Protein AF-A0A166FYL1-F1 (afdb_monomer_lite)

Radius of gyration: 13.2 Å; chains: 1; bounding box: 30×34×30 Å

Sequence (63 aa):
MFGKIVHL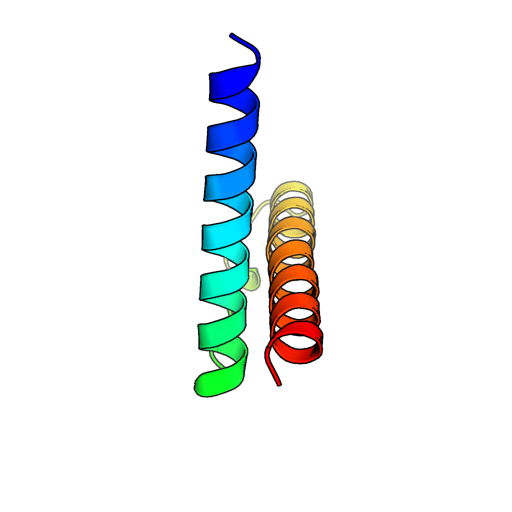GFDALLVTAFLAGIKRSTGLTPALSQVPNKDLRNILRSYLEMGEYAFDFAVVILG

Structure (mmCIF, N/CA/C/O backbone):
data_AF-A0A166FYL1-F1
#
_entry.id   AF-A0A166FYL1-F1
#
loop_
_atom_site.group_PDB
_atom_site.id
_atom_site.type_symbol
_atom_site.label_atom_id
_atom_site.label_alt_id
_atom_site.label_comp_id
_atom_site.label_asym_id
_atom_site.label_entity_id
_atom_site.label_seq_id
_atom_site.pdbx_PDB_ins_code
_atom_site.Cartn_x
_atom_site.Cartn_y
_atom_site.Cartn_z
_atom_site.occupancy
_atom_site.B_iso_or_equiv
_atom_site.auth_seq_id
_atom_site.auth_comp_id
_atom_site.auth_asym_id
_atom_site.auth_atom_id
_atom_site.pdbx_PDB_model_num
ATOM 1 N N . MET A 1 1 ? 13.875 18.150 4.044 1.00 68.88 1 MET A N 1
ATOM 2 C CA . MET A 1 1 ? 12.504 17.673 4.361 1.00 68.88 1 MET A CA 1
ATOM 3 C C . MET A 1 1 ? 11.851 16.918 3.207 1.00 68.88 1 MET A C 1
ATOM 5 O O . MET A 1 1 ? 11.326 15.846 3.464 1.00 68.88 1 MET A O 1
ATOM 9 N N . PHE A 1 2 ? 11.927 17.409 1.963 1.00 81.75 2 PHE A N 1
ATOM 10 C CA . PHE A 1 2 ? 11.270 16.789 0.799 1.00 81.75 2 PHE A CA 1
ATOM 11 C C . PHE A 1 2 ? 11.608 15.298 0.594 1.00 81.75 2 PHE A C 1
ATOM 13 O O . PHE A 1 2 ? 10.703 14.477 0.507 1.00 81.75 2 PHE A O 1
ATOM 20 N N . GLY A 1 3 ? 12.891 14.920 0.651 1.00 87.75 3 GLY A N 1
ATOM 21 C CA . GLY A 1 3 ? 13.301 13.518 0.477 1.00 87.75 3 GLY A CA 1
ATOM 22 C C . GLY A 1 3 ? 12.708 12.548 1.509 1.00 87.75 3 GLY A C 1
ATOM 23 O O . GLY A 1 3 ? 12.378 11.421 1.166 1.00 87.75 3 GLY A O 1
ATOM 24 N N . LYS A 1 4 ? 12.488 12.996 2.754 1.00 88.25 4 LYS A N 1
ATOM 25 C CA . LYS A 1 4 ? 11.903 12.156 3.812 1.00 88.25 4 LYS A CA 1
ATOM 26 C C . LYS A 1 4 ? 10.408 11.913 3.586 1.00 88.25 4 LYS A C 1
ATOM 28 O O . LYS A 1 4 ? 9.933 10.819 3.851 1.00 88.25 4 LYS A O 1
ATOM 33 N N . ILE A 1 5 ? 9.686 12.911 3.073 1.00 92.00 5 ILE A N 1
ATOM 34 C CA . ILE A 1 5 ? 8.266 12.770 2.716 1.00 92.00 5 ILE A CA 1
ATOM 35 C C . ILE A 1 5 ? 8.118 11.799 1.545 1.00 92.00 5 ILE A C 1
ATOM 37 O O . ILE A 1 5 ? 7.268 10.918 1.595 1.00 92.00 5 ILE A O 1
ATOM 41 N N . VAL A 1 6 ? 8.977 11.923 0.528 1.00 92.12 6 VAL A N 1
ATOM 42 C CA . VAL A 1 6 ? 8.978 11.008 -0.621 1.00 92.12 6 VAL A CA 1
ATOM 43 C C . VAL A 1 6 ? 9.260 9.573 -0.177 1.00 92.12 6 VAL A C 1
ATOM 45 O O . VAL A 1 6 ? 8.521 8.680 -0.572 1.00 92.12 6 VAL A O 1
ATOM 48 N N . HIS A 1 7 ? 10.263 9.348 0.680 1.00 91.38 7 HIS A N 1
ATOM 49 C CA . HIS A 1 7 ? 10.551 8.011 1.212 1.00 91.38 7 HIS A CA 1
ATOM 50 C C . HIS A 1 7 ? 9.365 7.426 1.977 1.00 91.38 7 HIS A C 1
ATOM 52 O O . HIS A 1 7 ? 8.923 6.336 1.651 1.00 91.38 7 HIS A O 1
ATOM 58 N N . LEU A 1 8 ? 8.781 8.183 2.911 1.00 92.31 8 LEU A N 1
ATOM 59 C CA . LEU A 1 8 ? 7.626 7.713 3.679 1.00 92.31 8 LEU A CA 1
ATOM 60 C C . LEU A 1 8 ? 6.405 7.434 2.792 1.00 92.31 8 LEU A C 1
ATOM 62 O O . LEU A 1 8 ? 5.657 6.500 3.062 1.00 92.31 8 LEU A O 1
ATOM 66 N N . GLY A 1 9 ? 6.202 8.223 1.734 1.00 92.56 9 GLY A N 1
ATOM 67 C CA . GLY A 1 9 ? 5.159 7.964 0.742 1.00 92.56 9 GLY A CA 1
ATOM 68 C C . GLY A 1 9 ? 5.419 6.685 -0.056 1.00 92.56 9 GLY A C 1
ATOM 69 O O . GLY A 1 9 ? 4.490 5.925 -0.319 1.00 92.56 9 GLY A O 1
ATOM 70 N N . PHE A 1 10 ? 6.679 6.420 -0.397 1.00 93.88 10 PHE A N 1
ATOM 71 C CA . PHE 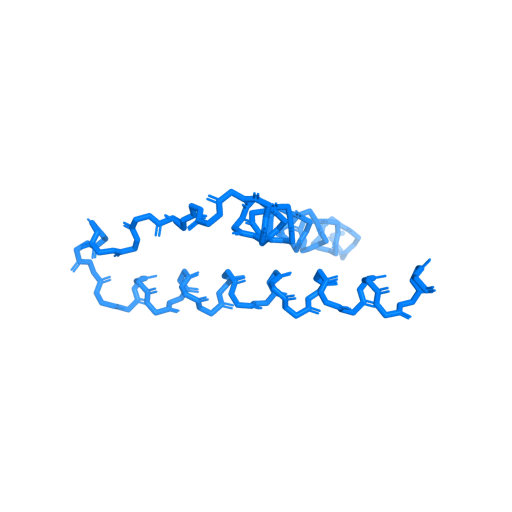A 1 10 ? 7.073 5.193 -1.081 1.00 93.88 10 PHE A CA 1
ATOM 72 C C . PHE A 1 10 ? 6.932 3.971 -0.166 1.00 93.88 10 PHE A C 1
ATOM 74 O O . PHE A 1 10 ? 6.349 2.975 -0.575 1.00 93.88 10 PHE A O 1
ATOM 81 N N . ASP A 1 11 ? 7.368 4.068 1.091 1.00 94.62 11 ASP A N 1
ATOM 82 C CA . ASP A 1 11 ? 7.209 3.016 2.101 1.00 94.62 11 ASP A CA 1
ATOM 83 C C . ASP A 1 11 ? 5.727 2.691 2.324 1.00 94.62 11 ASP A C 1
ATOM 85 O O . ASP A 1 11 ? 5.329 1.528 2.348 1.00 94.62 11 ASP A O 1
ATOM 89 N N . ALA A 1 12 ? 4.887 3.724 2.422 1.00 94.50 12 ALA A N 1
ATOM 90 C CA . ALA A 1 12 ? 3.439 3.593 2.506 1.00 94.50 12 ALA A CA 1
ATOM 91 C C . ALA A 1 12 ? 2.861 2.813 1.307 1.00 94.50 12 ALA A C 1
ATOM 93 O O . ALA A 1 12 ? 2.109 1.851 1.491 1.00 94.50 12 ALA A O 1
ATOM 94 N N . LEU A 1 13 ? 3.267 3.173 0.086 1.00 95.00 13 LEU A N 1
ATOM 95 C CA . LEU A 1 13 ? 2.863 2.476 -1.138 1.00 95.00 13 LEU A CA 1
ATOM 96 C C . LEU A 1 13 ? 3.344 1.016 -1.167 1.00 95.00 13 LEU A C 1
ATOM 98 O O . LEU A 1 13 ? 2.602 0.126 -1.578 1.00 95.00 13 LEU A O 1
ATOM 102 N N . LEU A 1 14 ? 4.568 0.746 -0.709 1.00 95.00 14 LEU A N 1
ATOM 103 C CA . LEU A 1 14 ? 5.113 -0.611 -0.639 1.00 95.00 14 LEU A CA 1
ATOM 104 C C . LEU A 1 14 ? 4.323 -1.487 0.336 1.00 95.00 14 LEU A C 1
ATOM 106 O O . LEU A 1 14 ? 4.042 -2.646 0.032 1.00 95.00 14 LEU A O 1
ATOM 110 N N . VAL A 1 15 ? 3.919 -0.937 1.483 1.00 95.56 15 VAL A N 1
ATOM 111 C CA . VAL A 1 15 ? 3.086 -1.653 2.459 1.00 95.56 15 VAL A CA 1
ATOM 112 C C . VAL A 1 15 ? 1.736 -2.034 1.847 1.00 95.56 15 VAL A C 1
ATOM 114 O O . VAL A 1 15 ? 1.290 -3.170 2.014 1.00 95.56 15 VAL A O 1
ATOM 117 N N . THR A 1 16 ? 1.078 -1.131 1.116 1.00 95.31 16 THR A N 1
ATOM 118 C CA . THR A 1 16 ? -0.219 -1.441 0.492 1.00 95.31 16 THR A CA 1
ATOM 119 C C . THR A 1 16 ? -0.078 -2.419 -0.670 1.00 95.31 16 THR A C 1
ATOM 121 O O . THR A 1 16 ? -0.899 -3.329 -0.784 1.00 95.31 16 THR A O 1
ATOM 124 N N . ALA A 1 17 ? 0.979 -2.306 -1.479 1.00 95.69 17 ALA A N 1
ATOM 125 C CA . ALA A 1 17 ? 1.284 -3.264 -2.542 1.00 95.69 17 ALA A CA 1
ATOM 126 C C . ALA A 1 17 ? 1.594 -4.666 -1.989 1.00 95.69 17 ALA A C 1
ATOM 128 O O . ALA A 1 17 ? 1.148 -5.674 -2.537 1.00 95.69 17 ALA A O 1
ATOM 129 N N . PHE A 1 18 ? 2.293 -4.753 -0.856 1.00 94.94 18 PHE A N 1
ATOM 130 C CA . PHE A 1 18 ? 2.527 -6.020 -0.164 1.00 94.94 18 PHE A CA 1
ATOM 131 C C . PHE A 1 18 ? 1.217 -6.663 0.319 1.00 94.94 18 PHE A C 1
ATOM 133 O O . PHE A 1 18 ? 0.985 -7.854 0.092 1.00 94.94 18 PHE A O 1
ATOM 140 N N . LEU A 1 19 ? 0.322 -5.878 0.931 1.00 95.44 19 LEU A N 1
ATOM 141 C CA . LEU A 1 19 ? -1.006 -6.357 1.335 1.00 95.44 19 LEU A CA 1
ATOM 142 C C . LEU A 1 19 ? -1.847 -6.807 0.129 1.00 95.44 19 LEU A C 1
ATOM 144 O O . LEU A 1 19 ? -2.551 -7.816 0.221 1.00 95.44 19 LEU A O 1
ATOM 148 N N . ALA A 1 20 ? -1.743 -6.114 -1.008 1.00 95.69 20 ALA A N 1
ATOM 149 C CA . ALA A 1 20 ? -2.369 -6.535 -2.259 1.00 95.69 20 ALA A CA 1
ATOM 150 C C . ALA A 1 20 ? -1.829 -7.894 -2.745 1.00 95.69 20 ALA A C 1
ATOM 152 O O . ALA A 1 20 ? -2.611 -8.769 -3.125 1.00 95.69 20 ALA A O 1
ATOM 153 N N . GLY A 1 21 ? -0.517 -8.124 -2.641 1.00 94.19 21 GLY A N 1
ATOM 154 C CA . GLY A 1 21 ? 0.101 -9.421 -2.931 1.00 94.19 21 GLY A CA 1
ATOM 155 C C . GLY A 1 21 ? -0.422 -10.555 -2.040 1.00 94.19 21 GLY A C 1
ATOM 156 O O . GLY A 1 21 ? -0.742 -11.638 -2.543 1.00 94.19 21 GLY A O 1
ATOM 157 N N . ILE A 1 22 ? -0.595 -10.307 -0.733 1.00 95.38 22 ILE A N 1
ATOM 158 C CA . ILE A 1 22 ? -1.223 -11.270 0.193 1.00 95.38 22 ILE A CA 1
ATOM 159 C C . ILE A 1 22 ? -2.650 -11.585 -0.256 1.00 95.38 22 ILE A C 1
ATOM 161 O O . ILE A 1 22 ? -3.006 -12.763 -0.365 1.00 95.38 22 ILE A O 1
ATOM 165 N N . LYS A 1 23 ? -3.451 -10.558 -0.564 1.00 94.19 23 LYS A N 1
ATOM 166 C CA . LYS A 1 23 ? -4.822 -10.722 -1.067 1.00 94.19 23 LYS A CA 1
ATOM 167 C C . LYS A 1 23 ? -4.854 -11.570 -2.336 1.00 94.19 23 LYS A C 1
ATOM 169 O O . LYS A 1 23 ? -5.692 -12.460 -2.438 1.00 94.19 23 LYS A O 1
ATOM 174 N N . ARG A 1 24 ? -3.939 -11.349 -3.282 1.00 92.06 24 ARG A N 1
ATOM 175 C CA . ARG A 1 24 ? -3.888 -12.106 -4.543 1.00 92.06 24 ARG A CA 1
ATOM 176 C C . ARG A 1 24 ? -3.440 -13.557 -4.358 1.00 92.06 24 ARG A C 1
ATOM 178 O O . ARG A 1 24 ? -3.934 -14.430 -5.061 1.00 92.06 24 ARG A O 1
ATOM 185 N N . SER A 1 25 ? -2.542 -13.806 -3.406 1.00 93.44 25 SER A N 1
ATOM 186 C CA . SER A 1 25 ? -1.968 -15.137 -3.160 1.00 93.44 25 SER A CA 1
ATOM 187 C C . SER A 1 25 ? -2.841 -16.014 -2.258 1.00 93.44 25 SER A C 1
ATOM 189 O O . SER A 1 25 ? -2.859 -17.230 -2.410 1.00 93.44 25 SER A O 1
ATOM 191 N N . THR A 1 26 ? -3.550 -15.409 -1.300 1.00 93.25 26 THR A N 1
ATOM 192 C CA . THR A 1 26 ? -4.294 -16.130 -0.246 1.00 93.25 26 THR A CA 1
ATOM 193 C C . THR A 1 26 ? -5.797 -15.852 -0.247 1.00 93.25 26 THR A C 1
ATOM 195 O O . THR A 1 26 ? -6.550 -16.572 0.401 1.00 93.25 26 THR A O 1
ATOM 198 N N . GLY A 1 27 ? -6.250 -14.795 -0.927 1.00 90.62 27 GLY A N 1
ATOM 199 C CA . GLY A 1 27 ? -7.631 -14.308 -0.863 1.00 90.62 27 GLY A CA 1
ATOM 200 C C . GLY A 1 27 ? -7.969 -13.507 0.4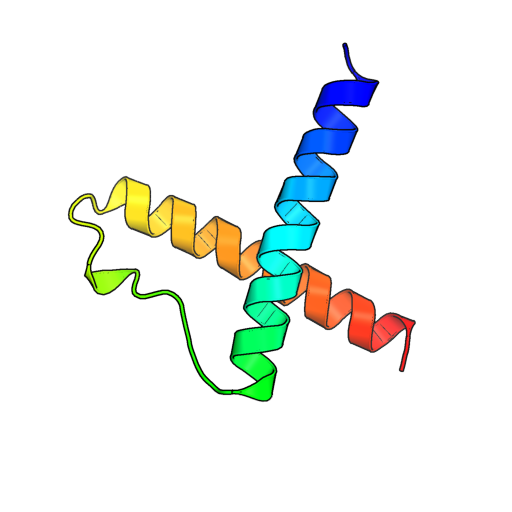02 1.00 90.62 27 GLY A C 1
ATOM 201 O O . GLY A 1 27 ? -9.083 -12.997 0.513 1.00 90.62 27 GLY A O 1
ATOM 202 N N . LEU A 1 28 ? -7.041 -13.369 1.357 1.00 90.94 28 LEU A N 1
ATOM 203 C CA . LEU A 1 28 ? -7.282 -12.648 2.607 1.00 90.94 28 LEU A CA 1
ATOM 204 C C . LEU A 1 28 ? -7.270 -11.130 2.391 1.00 90.94 28 LEU A C 1
ATOM 206 O O . LEU A 1 28 ? -6.346 -10.576 1.800 1.00 90.94 28 LEU A O 1
ATOM 210 N N . THR A 1 29 ? -8.273 -10.438 2.929 1.00 89.56 29 THR A N 1
ATOM 211 C CA . THR A 1 29 ? -8.367 -8.971 2.894 1.00 89.56 29 THR A CA 1
ATOM 212 C C . THR A 1 29 ? -8.384 -8.384 4.301 1.00 89.56 29 THR A C 1
ATOM 214 O O . THR A 1 29 ? -9.014 -8.977 5.182 1.00 89.56 29 THR A O 1
ATOM 217 N N . PRO A 1 30 ? -7.792 -7.195 4.526 1.00 87.50 30 PRO A N 1
ATOM 218 C CA . PRO A 1 30 ? -7.930 -6.483 5.791 1.00 87.50 30 PRO A CA 1
ATOM 219 C C . PRO A 1 30 ? -9.403 -6.314 6.177 1.00 87.50 30 PRO A C 1
ATOM 221 O O . PRO A 1 30 ? -10.237 -5.951 5.344 1.00 87.50 30 PRO A O 1
ATOM 224 N N . ALA A 1 31 ? -9.729 -6.567 7.445 1.00 89.69 31 ALA A N 1
ATOM 225 C CA . ALA A 1 31 ? -11.100 -6.547 7.949 1.00 89.69 31 ALA A CA 1
ATOM 226 C C . ALA A 1 31 ? -11.632 -5.110 8.128 1.00 89.69 31 ALA A C 1
ATOM 228 O O . ALA A 1 31 ? -11.919 -4.659 9.236 1.00 89.69 31 ALA A O 1
ATOM 2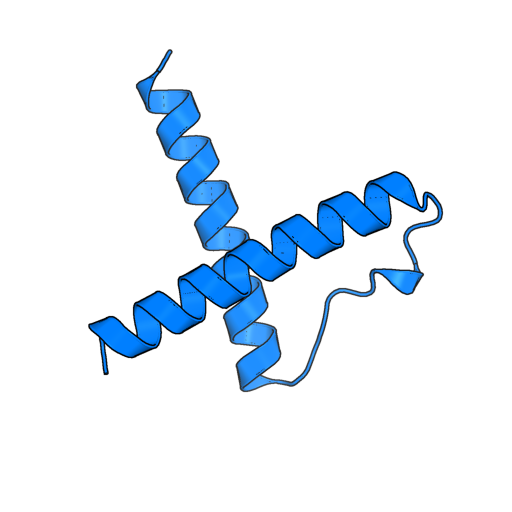29 N N . LEU A 1 32 ? -11.804 -4.382 7.019 1.00 89.75 32 LEU A N 1
ATOM 230 C CA . LEU A 1 32 ? -12.314 -3.005 6.998 1.00 89.75 32 LEU A CA 1
ATOM 231 C C . LEU A 1 32 ? -13.709 -2.875 7.633 1.00 89.75 32 LEU A C 1
ATOM 233 O O . LEU A 1 32 ? -14.087 -1.796 8.085 1.00 89.75 32 LEU A O 1
ATOM 237 N N . SER A 1 33 ? -14.473 -3.967 7.700 1.00 87.12 33 SER A N 1
ATOM 238 C CA . SER A 1 33 ? -15.778 -4.026 8.363 1.00 87.12 33 SER A CA 1
ATOM 239 C C . SER A 1 33 ? -15.710 -3.777 9.872 1.00 87.12 33 SER A C 1
ATOM 241 O O . 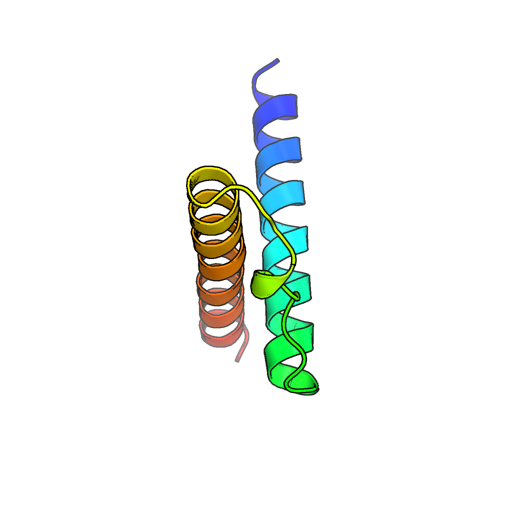SER A 1 33 ? -16.703 -3.322 10.438 1.00 87.12 33 SER A O 1
ATOM 243 N N . GLN A 1 34 ? -14.555 -4.010 10.503 1.00 91.06 34 GLN A N 1
ATOM 244 C CA . GLN A 1 34 ? -14.335 -3.772 11.932 1.00 91.06 34 GLN A CA 1
ATOM 245 C C . GLN A 1 34 ? -14.028 -2.301 12.253 1.00 91.06 34 GLN A C 1
ATOM 247 O O . GLN A 1 34 ? -14.038 -1.918 13.417 1.00 91.06 34 GLN A O 1
ATOM 252 N N . VAL A 1 35 ? -13.784 -1.455 11.243 1.00 90.44 35 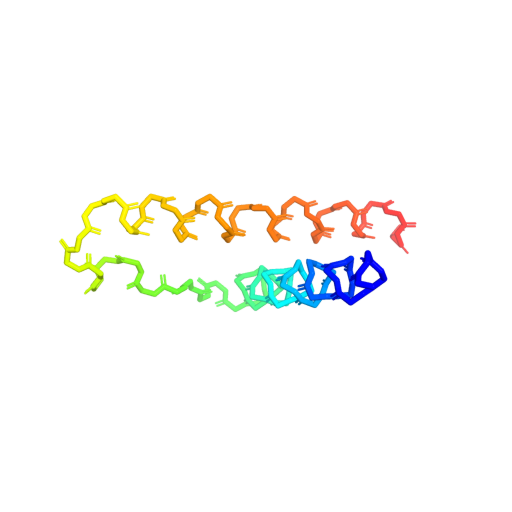VAL A N 1
ATOM 253 C CA . VAL A 1 35 ? -13.491 -0.027 11.438 1.00 90.44 35 VAL A CA 1
ATOM 254 C C . VAL A 1 35 ? -14.804 0.730 11.680 1.00 90.44 35 VAL A C 1
ATOM 256 O O . VAL A 1 35 ? -15.598 0.837 10.743 1.00 90.44 35 VAL A O 1
ATOM 259 N N . PRO A 1 36 ? -15.071 1.268 12.886 1.00 86.81 36 PRO A N 1
ATOM 260 C CA . PRO A 1 36 ? -16.380 1.835 13.229 1.00 86.81 36 PRO A CA 1
ATOM 261 C C . PRO A 1 36 ? -16.684 3.143 12.486 1.00 86.81 36 PRO A C 1
ATOM 263 O O . PRO A 1 36 ? -17.836 3.426 12.169 1.00 86.81 36 PRO A O 1
ATOM 266 N N . ASN A 1 37 ? -15.656 3.932 12.169 1.00 93.50 37 ASN A N 1
ATOM 267 C CA . ASN A 1 37 ? -15.804 5.195 11.454 1.00 93.50 37 ASN A CA 1
ATOM 268 C C . ASN A 1 37 ? -15.855 4.963 9.930 1.00 93.50 37 ASN A C 1
ATOM 270 O O . ASN A 1 37 ? -14.936 4.383 9.346 1.00 93.50 37 ASN A O 1
ATOM 274 N N . LYS A 1 38 ? -16.926 5.443 9.284 1.00 91.12 38 LYS A N 1
ATOM 275 C CA . LYS A 1 38 ? -17.158 5.301 7.838 1.00 91.12 38 LYS A CA 1
ATOM 276 C C . LYS A 1 38 ? -16.122 6.045 6.991 1.00 91.12 38 LYS A C 1
ATOM 278 O O . LYS A 1 38 ? -15.665 5.499 5.990 1.00 91.12 38 LYS A O 1
ATOM 283 N N . ASP A 1 39 ? -15.735 7.248 7.392 1.00 92.25 39 ASP A N 1
ATOM 284 C CA . ASP A 1 39 ? -14.772 8.066 6.652 1.00 92.25 39 ASP A CA 1
ATOM 285 C C . ASP A 1 39 ? -13.381 7.443 6.722 1.00 92.25 39 ASP A C 1
ATOM 287 O O . ASP A 1 39 ? -12.719 7.270 5.699 1.00 92.25 39 ASP A O 1
ATOM 291 N N . LEU A 1 40 ? -12.983 6.978 7.910 1.00 92.56 40 LEU A N 1
ATOM 292 C CA . LEU A 1 40 ? -11.726 6.251 8.082 1.00 92.56 40 LEU A CA 1
ATOM 293 C C . LEU A 1 40 ? -11.710 4.957 7.261 1.00 92.56 40 LEU A C 1
ATOM 295 O O . LEU A 1 40 ? -10.707 4.630 6.632 1.00 92.56 40 LEU A O 1
ATOM 299 N N . ARG A 1 41 ? -12.834 4.235 7.222 1.00 93.44 41 ARG A N 1
ATOM 300 C CA . ARG A 1 41 ? -12.979 3.029 6.401 1.00 93.44 41 ARG A CA 1
ATOM 301 C C . ARG A 1 41 ? -12.804 3.329 4.912 1.00 93.44 41 ARG A C 1
ATOM 303 O O . ARG A 1 41 ? -12.146 2.555 4.224 1.00 93.44 41 ARG A O 1
ATOM 310 N N . ASN A 1 42 ? -13.370 4.432 4.425 1.00 93.56 42 ASN A N 1
ATOM 311 C CA . ASN A 1 42 ? -13.215 4.850 3.033 1.00 93.56 42 ASN A CA 1
ATOM 312 C C . ASN A 1 42 ? -11.764 5.224 2.714 1.00 93.56 42 ASN A C 1
ATOM 314 O O . ASN A 1 42 ? -11.243 4.776 1.699 1.00 93.56 42 ASN A O 1
ATOM 318 N N . ILE A 1 43 ? -11.089 5.956 3.604 1.00 94.31 43 ILE A N 1
ATOM 319 C CA . ILE A 1 43 ? -9.668 6.300 3.442 1.00 94.31 43 ILE A CA 1
ATOM 320 C C . ILE A 1 43 ? -8.810 5.033 3.379 1.00 94.31 43 ILE A C 1
ATOM 322 O O . ILE A 1 43 ? -7.996 4.885 2.472 1.00 94.31 43 ILE A O 1
ATOM 326 N N . LEU A 1 44 ? -9.017 4.092 4.305 1.00 93.19 44 LEU A N 1
ATOM 327 C CA . LEU A 1 44 ? -8.293 2.819 4.317 1.00 93.19 44 LEU A CA 1
ATOM 328 C C . LEU A 1 44 ? -8.576 1.987 3.065 1.00 93.19 44 LEU A C 1
ATOM 330 O O . LEU A 1 44 ? -7.663 1.358 2.537 1.00 93.19 44 LEU A O 1
ATOM 334 N N . ARG A 1 45 ? -9.817 1.999 2.568 1.00 94.31 45 ARG A N 1
ATOM 335 C CA . ARG A 1 45 ? -10.169 1.342 1.307 1.00 94.31 45 ARG A CA 1
ATOM 336 C C . ARG A 1 45 ? -9.383 1.942 0.144 1.00 94.31 45 ARG A C 1
ATOM 338 O O . ARG A 1 45 ? -8.688 1.195 -0.532 1.00 94.31 45 ARG A O 1
ATOM 345 N N . SER A 1 46 ? -9.434 3.260 -0.043 1.00 94.50 46 SER A N 1
ATOM 346 C CA . SER A 1 46 ? -8.693 3.930 -1.120 1.00 94.50 46 SER A CA 1
ATOM 347 C C . SER A 1 46 ? -7.182 3.720 -0.995 1.00 94.50 46 SER A C 1
ATOM 349 O O . SER A 1 46 ? -6.487 3.561 -1.994 1.00 94.50 46 SER A O 1
ATOM 351 N N . TYR A 1 47 ? -6.665 3.665 0.233 1.00 93.69 47 TYR A N 1
ATOM 352 C CA . TYR A 1 47 ? -5.258 3.380 0.491 1.00 93.69 47 TYR A CA 1
ATOM 353 C C . TYR A 1 47 ? -4.852 1.959 0.070 1.00 93.69 47 TYR A C 1
ATOM 355 O O . TYR A 1 47 ? -3.826 1.784 -0.584 1.00 93.69 47 TYR A O 1
ATOM 363 N N . LEU A 1 48 ? -5.671 0.951 0.378 1.00 95.00 48 LEU A N 1
ATOM 364 C CA . LEU A 1 48 ? -5.439 -0.429 -0.059 1.00 95.00 48 LEU A CA 1
ATOM 365 C C . LEU A 1 48 ? -5.603 -0.592 -1.576 1.00 95.00 48 LEU A C 1
ATOM 367 O O . LEU A 1 48 ? -4.795 -1.277 -2.197 1.00 95.00 48 LEU A O 1
ATOM 371 N N . GLU A 1 49 ? -6.583 0.085 -2.179 1.00 95.25 49 GLU A N 1
ATOM 372 C CA . GLU A 1 49 ? -6.790 0.100 -3.635 1.00 95.25 49 GLU A CA 1
ATOM 373 C C . GLU A 1 49 ? -5.565 0.649 -4.378 1.00 95.25 49 GLU A C 1
ATOM 375 O O . GLU A 1 49 ? -5.156 0.072 -5.383 1.00 95.25 49 GLU A O 1
ATOM 380 N N . MET A 1 50 ? -4.916 1.705 -3.868 1.00 96.12 50 MET A N 1
ATOM 381 C CA . MET A 1 50 ? -3.657 2.202 -4.448 1.00 96.12 50 MET A CA 1
ATOM 382 C C . MET A 1 50 ? -2.558 1.129 -4.480 1.00 96.12 50 MET A C 1
ATOM 384 O O . MET A 1 50 ? -1.788 1.069 -5.437 1.00 96.12 50 MET A O 1
ATOM 388 N N . GLY A 1 51 ? -2.497 0.274 -3.457 1.00 95.12 51 GLY A N 1
ATOM 389 C CA . GLY A 1 51 ? -1.566 -0.852 -3.410 1.00 95.12 51 GLY A CA 1
ATOM 390 C C . GLY A 1 51 ? -1.865 -1.918 -4.458 1.00 95.12 51 GLY A C 1
ATOM 391 O O . GLY A 1 51 ? -0.939 -2.439 -5.072 1.00 95.12 51 GLY A O 1
ATOM 392 N N . GLU A 1 52 ? -3.146 -2.207 -4.700 1.00 95.50 52 GLU A N 1
ATOM 393 C CA . GLU A 1 52 ? -3.574 -3.133 -5.757 1.00 95.50 52 GLU A CA 1
ATOM 394 C C . GLU A 1 52 ? -3.156 -2.618 -7.139 1.00 95.50 52 GLU A C 1
ATOM 396 O O . GLU A 1 52 ? -2.518 -3.354 -7.887 1.00 95.50 52 GLU A O 1
ATOM 401 N N . TYR A 1 53 ? -3.380 -1.332 -7.433 1.00 95.69 53 TYR A N 1
ATOM 402 C CA . TYR A 1 53 ? -2.912 -0.727 -8.686 1.00 95.69 53 TYR A CA 1
ATOM 403 C C . TYR A 1 53 ? -1.389 -0.776 -8.844 1.00 95.69 53 TYR A C 1
ATOM 405 O O . TYR A 1 53 ? -0.889 -1.098 -9.922 1.00 95.69 53 TYR A O 1
ATOM 413 N N . ALA A 1 54 ? -0.639 -0.453 -7.786 1.00 95.31 54 ALA A N 1
ATOM 414 C CA . ALA A 1 54 ? 0.820 -0.494 -7.824 1.00 95.31 54 ALA A CA 1
ATOM 415 C C . ALA A 1 54 ? 1.345 -1.923 -8.031 1.00 95.31 54 ALA A C 1
ATOM 417 O O . ALA A 1 54 ? 2.297 -2.128 -8.785 1.00 95.31 54 ALA A O 1
ATOM 418 N N . PHE A 1 55 ? 0.709 -2.907 -7.393 1.00 95.12 55 PHE A N 1
ATOM 419 C CA . PHE A 1 55 ? 1.039 -4.317 -7.558 1.00 95.12 55 PHE A CA 1
ATOM 420 C C . PHE A 1 55 ? 0.751 -4.797 -8.986 1.00 95.12 55 PHE A C 1
ATOM 422 O O . PHE A 1 55 ? 1.623 -5.397 -9.610 1.00 95.12 55 PHE A O 1
ATOM 429 N N . ASP A 1 56 ? -0.421 -4.472 -9.537 1.00 95.25 56 ASP A N 1
ATOM 430 C CA . ASP A 1 56 ? -0.787 -4.823 -10.914 1.00 95.25 56 ASP A CA 1
ATOM 431 C C . ASP A 1 56 ? 0.175 -4.191 -11.930 1.00 95.25 56 ASP A C 1
ATOM 433 O O . ASP A 1 56 ? 0.637 -4.857 -12.857 1.00 95.25 56 ASP A O 1
ATOM 437 N N . PHE A 1 57 ? 0.547 -2.926 -11.726 1.00 95.75 57 PHE A N 1
ATOM 438 C CA . PHE A 1 57 ? 1.539 -2.251 -12.560 1.00 95.75 57 PHE A CA 1
ATOM 439 C C . PHE A 1 57 ? 2.909 -2.938 -12.502 1.00 95.75 57 PHE A C 1
ATOM 441 O O . PHE A 1 57 ? 3.551 -3.125 -13.536 1.00 95.75 57 PHE A O 1
ATOM 448 N N . ALA A 1 58 ? 3.345 -3.358 -11.310 1.00 94.06 58 ALA A N 1
ATOM 449 C CA . ALA A 1 58 ? 4.589 -4.103 -11.152 1.00 94.06 58 ALA A CA 1
ATOM 450 C C . ALA A 1 58 ? 4.539 -5.450 -11.886 1.00 94.06 58 ALA A C 1
ATOM 452 O O . ALA A 1 58 ? 5.501 -5.800 -12.562 1.00 94.06 58 ALA A O 1
ATOM 453 N N . VAL A 1 59 ? 3.418 -6.176 -11.816 1.00 94.00 59 VAL A N 1
ATOM 454 C CA . VAL A 1 59 ? 3.228 -7.434 -12.557 1.00 94.00 59 VAL A CA 1
ATOM 455 C C . VAL A 1 59 ? 3.320 -7.207 -14.067 1.00 94.00 59 VAL A C 1
ATOM 457 O O . VAL A 1 59 ? 3.982 -7.984 -14.741 1.00 94.00 59 VAL A O 1
ATOM 460 N N . VAL A 1 60 ? 2.713 -6.139 -14.592 1.00 96.31 60 VAL A N 1
ATOM 461 C CA . VAL A 1 60 ? 2.763 -5.805 -16.029 1.00 96.31 60 VAL A CA 1
ATOM 462 C C . VAL A 1 60 ? 4.173 -5.445 -16.502 1.00 96.31 60 VAL A C 1
ATOM 464 O O . VAL A 1 60 ? 4.517 -5.728 -17.643 1.00 96.31 60 VAL A O 1
ATOM 467 N N . ILE A 1 61 ? 4.981 -4.787 -15.667 1.00 95.94 61 ILE A N 1
ATOM 468 C CA . ILE A 1 61 ? 6.353 -4.407 -16.037 1.00 95.94 61 ILE A CA 1
ATOM 469 C C . ILE A 1 61 ? 7.334 -5.575 -15.903 1.00 95.94 61 ILE A C 1
ATOM 471 O O . ILE A 1 61 ? 8.296 -5.650 -16.667 1.00 95.94 61 ILE A O 1
ATOM 475 N N . LEU A 1 62 ? 7.149 -6.425 -14.891 1.00 93.19 62 LEU A N 1
ATOM 476 C CA . LEU A 1 62 ? 8.097 -7.487 -14.546 1.00 93.19 62 LEU A CA 1
ATOM 477 C C . LEU A 1 62 ? 7.790 -8.833 -15.219 1.00 93.19 62 LEU A C 1
ATOM 479 O O . LEU A 1 62 ? 8.696 -9.662 -15.300 1.00 93.19 62 LEU A O 1
ATOM 483 N N . GLY A 1 63 ? 6.538 -9.070 -15.621 1.00 80.44 63 GLY A N 1
ATOM 484 C CA . GLY A 1 63 ? 6.085 -10.275 -16.327 1.00 80.44 63 GLY A CA 1
ATOM 485 C C . GLY A 1 63 ? 6.128 -10.119 -17.838 1.00 80.44 63 GLY A C 1
ATOM 486 O O . GLY A 1 63 ? 6.419 -11.139 -18.500 1.00 80.44 63 GLY A O 1
#

InterPro domains:
  IPR013726 Mitofissin [PF08520] (2-62)
  IPR013726 Mitofissin [PTHR28075] (1-62)

Organism: NCBI:txid1314776

Secondary structure (DSSP, 8-state):
-HHHHHHHHHHHHHHHHHHHHHHHHH-----GGG---HHHHHHHHHHHHHHHHHHHHHHHHH-

Foldseek 3Di:
DVVVVVVVVVVLLVVLLVQLVCCVVPVDHPPLVPVPDPVVSVVVVVSNVSSNVVNVVCVVVVD

pLDDT: mean 92.43, std 4.38, range [68.88, 96.31]